Protein AF-A0A3B9BHD6-F1 (afdb_monomer)

Sequence (112 aa):
YYLERKYPSFGNLAPRDISSRSAKEACDEGRGVGPGGRGVYLDFSDSITRLGESAIRERYGNLFQMYERITGENAYQRPMRIYPAIHYTMGGLWVDYNLMSSIPGCFVLGEA

Nearest PDB structures (foldseek):
  8gs8-assembly1_A  TM=8.564E-01  e=9.554E-05  Homo sapiens
  6b58-assembly2_C  TM=9.045E-01  e=4.507E-04  Escherichia coli

Foldseek 3Di:
DQQCVVPVPQRVNPDPVVVQVSLQVCQVVVNADDDPSAWDFDACQVVCVVPNPVVCCVVCVVVQVVQCVVPVDRCNVDTGIDHDDDDAQPDDADADPVQDGPDPPDGDDDRD

Secondary structure (DSSP, 8-state):
--HHHH-TTTGGGS-HHHHHHHHHHHIIIII--SGGG--EEE--HHHHHHH-HHHHHHHHHHHHHHHHHHHS--TTTSPEEE------------B-TTSBBSSTT-B--S--

Mean predicted aligned error: 4.96 Å

Structure (mmCIF, N/CA/C/O backbone):
data_AF-A0A3B9BHD6-F1
#
_entry.id   AF-A0A3B9BHD6-F1
#
loop_
_atom_site.group_PDB
_atom_site.id
_atom_site.type_symbol
_atom_site.label_atom_id
_atom_site.label_alt_id
_atom_site.label_comp_id
_atom_site.label_asym_id
_atom_site.label_entity_id
_atom_site.label_seq_id
_atom_site.pdbx_PDB_ins_code
_atom_site.Cartn_x
_atom_site.Cartn_y
_atom_site.Cartn_z
_atom_site.occupancy
_atom_site.B_iso_or_equiv
_atom_site.auth_seq_id
_atom_site.auth_comp_id
_atom_site.auth_asym_id
_atom_site.auth_atom_id
_atom_site.pdbx_PDB_model_num
ATOM 1 N N . TYR A 1 1 ? -9.370 -8.553 12.258 1.00 81.88 1 TYR A N 1
ATOM 2 C CA . TYR A 1 1 ? -7.984 -9.057 12.172 1.00 81.88 1 TYR A CA 1
ATOM 3 C C . TYR A 1 1 ? -7.925 -10.355 11.361 1.00 81.88 1 TYR A C 1
ATOM 5 O O . TYR A 1 1 ? -8.244 -11.435 11.857 1.00 81.88 1 TYR A O 1
ATOM 13 N N . TYR A 1 2 ? -7.691 -10.258 10.046 1.00 82.81 2 TYR A N 1
ATOM 14 C CA . TYR A 1 2 ? -7.599 -11.425 9.144 1.00 82.81 2 TYR A CA 1
ATOM 15 C C . TYR A 1 2 ? -6.153 -11.738 8.739 1.00 82.81 2 TYR A C 1
ATOM 17 O O . TYR A 1 2 ? -5.845 -12.902 8.490 1.00 82.81 2 TYR A O 1
ATOM 25 N N . LEU A 1 3 ? -5.269 -10.737 8.732 1.00 86.88 3 LEU A N 1
ATOM 26 C CA . LEU A 1 3 ? -3.850 -10.921 8.436 1.00 86.88 3 LEU A CA 1
ATOM 27 C C . LEU A 1 3 ? -3.133 -11.619 9.587 1.00 86.88 3 LEU A C 1
ATOM 29 O O . LEU A 1 3 ? -2.354 -12.526 9.349 1.00 86.88 3 LEU A O 1
ATOM 33 N N . GLU A 1 4 ? -3.492 -11.308 10.826 1.00 85.25 4 GLU A N 1
ATOM 34 C CA . GLU A 1 4 ? -2.969 -11.929 12.046 1.00 85.25 4 GLU A CA 1
ATOM 35 C C . GLU A 1 4 ? -3.290 -13.428 12.126 1.00 85.25 4 GLU A C 1
ATOM 37 O O . GLU A 1 4 ? -2.562 -14.188 12.753 1.00 85.25 4 GLU A O 1
ATOM 42 N N . ARG A 1 5 ? -4.359 -13.875 11.454 1.00 83.50 5 ARG A N 1
ATOM 43 C CA . ARG A 1 5 ? -4.707 -15.300 11.355 1.00 83.50 5 ARG A CA 1
ATOM 44 C C . ARG A 1 5 ? -3.891 -16.032 10.291 1.00 83.50 5 ARG A C 1
ATOM 46 O O . ARG A 1 5 ? -3.555 -17.192 10.489 1.00 83.50 5 ARG A O 1
ATOM 53 N N . LYS A 1 6 ? -3.589 -15.372 9.168 1.00 80.38 6 LYS A N 1
ATOM 54 C CA . LYS A 1 6 ? -2.805 -15.958 8.065 1.00 80.38 6 LYS A CA 1
ATOM 55 C C . LYS A 1 6 ? -1.293 -15.851 8.294 1.00 80.38 6 LYS A C 1
ATOM 57 O O . LYS A 1 6 ? -0.557 -16.752 7.914 1.00 80.38 6 LYS A O 1
ATOM 62 N N . TYR A 1 7 ? -0.847 -14.772 8.931 1.00 84.00 7 TYR A N 1
ATOM 63 C CA . TYR A 1 7 ? 0.553 -14.433 9.188 1.00 84.00 7 TYR A CA 1
ATOM 64 C C . TYR A 1 7 ? 0.732 -13.974 10.641 1.00 84.00 7 TYR A C 1
ATOM 66 O O . TYR A 1 7 ? 0.928 -12.784 10.888 1.00 84.00 7 TYR A O 1
ATOM 74 N N . PRO A 1 8 ? 0.695 -14.894 11.622 1.00 80.94 8 PRO A N 1
ATOM 75 C CA . PRO A 1 8 ? 0.713 -14.538 13.043 1.00 80.94 8 PRO A CA 1
ATOM 76 C C . PRO A 1 8 ? 1.953 -13.747 13.470 1.00 80.94 8 PRO A C 1
ATOM 78 O O . PRO A 1 8 ? 1.857 -12.852 14.302 1.00 80.94 8 PRO A O 1
ATOM 81 N N . SER A 1 9 ? 3.113 -14.039 12.873 1.00 82.31 9 SER A N 1
ATOM 82 C CA . SER A 1 9 ? 4.380 -13.381 13.215 1.00 82.31 9 SER A CA 1
ATOM 83 C C . SER A 1 9 ? 4.472 -11.926 12.745 1.00 82.31 9 SER A C 1
ATOM 85 O O . SER A 1 9 ? 5.236 -11.161 13.323 1.00 82.31 9 SER A O 1
ATOM 87 N N . PHE A 1 10 ? 3.720 -11.541 11.708 1.00 78.38 10 PHE A N 1
ATOM 88 C CA . PHE A 1 10 ? 3.822 -10.214 11.083 1.00 78.38 10 PHE A CA 1
ATOM 89 C C . PHE A 1 10 ? 2.525 -9.398 11.169 1.00 78.38 10 PHE A C 1
ATOM 91 O O . PHE A 1 10 ? 2.578 -8.170 11.184 1.00 78.38 10 PHE A O 1
ATOM 98 N N . GLY A 1 11 ? 1.358 -10.044 11.243 1.00 86.12 11 GLY A N 1
ATOM 99 C CA . GLY A 1 11 ? 0.057 -9.377 11.285 1.00 86.12 11 GLY A CA 1
ATOM 100 C C . GLY A 1 11 ? -0.110 -8.376 10.140 1.00 86.12 11 GLY A C 1
ATOM 101 O O . GLY A 1 11 ? 0.098 -8.710 8.975 1.00 86.12 11 GLY A O 1
ATOM 102 N N . ASN A 1 12 ? -0.434 -7.126 10.477 1.00 84.25 12 ASN A N 1
ATOM 103 C CA . ASN A 1 12 ? -0.576 -6.032 9.504 1.00 84.25 12 ASN A CA 1
ATOM 104 C C . ASN A 1 12 ? 0.752 -5.547 8.888 1.00 84.25 12 ASN A C 1
ATOM 106 O O . ASN A 1 12 ? 0.728 -4.705 7.996 1.00 84.25 12 ASN A O 1
ATOM 110 N N . LEU A 1 13 ? 1.900 -6.069 9.333 1.00 87.81 13 LEU A N 1
ATOM 111 C CA . LEU A 1 13 ? 3.220 -5.818 8.740 1.00 87.81 13 LEU A CA 1
ATOM 112 C C . LEU A 1 13 ? 3.637 -6.916 7.747 1.00 87.81 13 LEU A C 1
ATOM 114 O O . LEU A 1 13 ? 4.803 -6.995 7.363 1.00 87.81 13 LEU A O 1
ATOM 118 N N . ALA A 1 14 ? 2.707 -7.787 7.343 1.00 90.12 14 ALA A N 1
ATOM 119 C CA . ALA A 1 14 ? 2.957 -8.784 6.309 1.00 90.12 14 ALA A CA 1
ATOM 120 C C . ALA A 1 14 ? 3.296 -8.125 4.952 1.00 90.12 14 ALA A C 1
ATOM 122 O O . ALA A 1 14 ? 2.830 -7.013 4.673 1.00 90.12 14 ALA A O 1
ATOM 123 N N . PRO A 1 15 ? 4.054 -8.816 4.074 1.00 90.62 15 PRO A N 1
ATOM 124 C CA . PRO A 1 15 ? 4.371 -8.329 2.733 1.00 90.62 15 PRO A CA 1
ATOM 125 C C . PRO A 1 15 ? 3.142 -7.809 1.968 1.00 90.62 15 PRO A C 1
ATOM 127 O O . PRO A 1 15 ? 2.028 -8.325 2.097 1.00 90.62 15 PRO A O 1
ATOM 130 N N . ARG A 1 16 ? 3.325 -6.743 1.180 1.00 91.81 16 ARG A N 1
ATOM 131 C CA . ARG A 1 16 ? 2.213 -6.016 0.539 1.00 91.81 16 ARG A CA 1
ATOM 132 C C . ARG A 1 16 ? 1.421 -6.885 -0.441 1.00 91.81 16 ARG A C 1
ATOM 134 O O . ARG A 1 16 ? 0.202 -6.736 -0.528 1.00 91.81 16 ARG A O 1
ATOM 141 N N . ASP A 1 17 ? 2.093 -7.765 -1.171 1.00 91.31 17 ASP A N 1
ATOM 142 C CA . ASP A 1 17 ? 1.494 -8.725 -2.102 1.00 91.31 17 ASP A CA 1
ATOM 143 C C . ASP A 1 17 ? 0.545 -9.685 -1.369 1.00 91.31 17 ASP A C 1
ATOM 145 O O . ASP A 1 17 ? -0.605 -9.870 -1.775 1.00 91.31 17 ASP A O 1
ATOM 149 N N . ILE A 1 18 ? 0.986 -10.203 -0.224 1.00 91.00 18 ILE A N 1
ATOM 150 C CA . ILE A 1 18 ? 0.211 -11.076 0.654 1.00 91.00 18 ILE A CA 1
ATOM 151 C C . ILE A 1 18 ? -0.993 -10.350 1.249 1.00 91.00 18 ILE A C 1
ATOM 153 O O . ILE A 1 18 ? -2.114 -10.871 1.222 1.00 91.00 18 ILE A O 1
ATOM 157 N N . SER A 1 19 ? -0.773 -9.144 1.772 1.00 92.88 19 SER A N 1
ATOM 158 C CA . SER A 1 19 ? -1.830 -8.330 2.370 1.00 92.88 19 SER A CA 1
ATOM 159 C C . SER A 1 19 ? -2.903 -7.976 1.336 1.00 92.88 19 SER A C 1
ATOM 161 O O . SER A 1 19 ? -4.098 -8.124 1.598 1.00 92.88 19 SER A O 1
ATOM 163 N N . SER A 1 20 ? -2.481 -7.610 0.121 1.00 93.38 20 SER A N 1
ATOM 164 C CA . SER A 1 20 ? -3.377 -7.276 -0.992 1.00 93.38 20 SER A CA 1
ATOM 165 C C . SER A 1 20 ? -4.191 -8.486 -1.456 1.00 93.38 20 SER A C 1
ATOM 167 O O . SER A 1 20 ? -5.411 -8.392 -1.596 1.00 93.38 20 SER A O 1
ATOM 169 N N . ARG A 1 21 ? -3.548 -9.648 -1.634 1.00 93.56 21 ARG A N 1
ATOM 170 C CA . ARG A 1 21 ? -4.243 -10.901 -1.964 1.00 93.56 21 ARG A CA 1
ATOM 171 C C . ARG A 1 21 ? -5.250 -11.291 -0.891 1.00 93.56 21 ARG A C 1
ATOM 173 O O . ARG A 1 21 ? -6.395 -11.588 -1.208 1.00 93.56 21 ARG A O 1
ATOM 180 N N . SER A 1 22 ? -4.852 -11.219 0.376 1.00 93.50 22 SER A N 1
ATOM 181 C CA . SER A 1 22 ? -5.719 -11.579 1.498 1.00 93.50 22 SER A CA 1
ATOM 182 C C . SER A 1 22 ? -6.945 -10.668 1.605 1.00 93.50 22 SER A C 1
ATOM 184 O O . SER A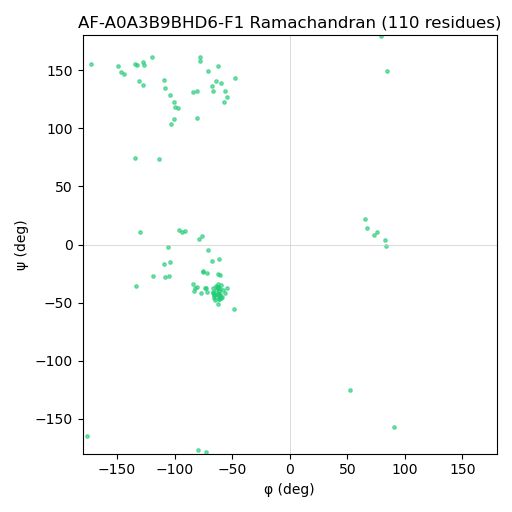 1 22 ? -8.028 -11.152 1.933 1.00 93.50 22 SER A O 1
ATOM 186 N N . ALA A 1 23 ? -6.797 -9.371 1.312 1.00 93.94 23 ALA A N 1
ATOM 187 C CA . ALA A 1 23 ? -7.914 -8.429 1.259 1.00 93.94 23 ALA A CA 1
ATOM 188 C C . ALA A 1 23 ? -8.888 -8.758 0.115 1.00 93.94 23 ALA A C 1
ATOM 190 O O . ALA A 1 23 ? -10.104 -8.737 0.318 1.00 93.94 23 ALA A O 1
ATOM 191 N N . LYS A 1 24 ? -8.362 -9.108 -1.068 1.00 94.31 24 LYS A N 1
ATOM 192 C CA . LYS A 1 24 ? -9.183 -9.552 -2.201 1.00 94.31 24 LYS A CA 1
ATOM 193 C C . LYS A 1 24 ? -9.942 -10.838 -1.865 1.00 94.31 24 LYS A C 1
ATOM 195 O O . LYS A 1 24 ? -11.159 -10.856 -2.002 1.00 94.31 24 LYS A O 1
ATOM 200 N N . GLU A 1 25 ? -9.246 -11.862 -1.374 1.00 94.25 25 GLU A N 1
ATOM 201 C CA . GLU A 1 25 ? -9.833 -13.151 -0.980 1.00 94.25 25 GLU A CA 1
ATOM 202 C C . GLU A 1 25 ? -10.948 -12.959 0.062 1.00 94.25 25 GLU A C 1
ATOM 204 O O . GLU A 1 25 ? -12.021 -13.537 -0.060 1.00 94.25 25 GLU A O 1
ATOM 209 N N . ALA A 1 26 ? -10.756 -12.069 1.044 1.00 93.44 26 ALA A N 1
ATOM 210 C CA . ALA A 1 26 ? -11.803 -11.744 2.012 1.00 93.44 26 ALA A CA 1
ATOM 211 C C . ALA A 1 26 ? -13.066 -11.153 1.363 1.00 93.44 26 ALA A C 1
ATOM 213 O O . ALA A 1 26 ? -14.175 -11.468 1.792 1.00 93.44 26 ALA A O 1
ATOM 214 N N . CYS A 1 27 ? -12.913 -10.312 0.339 1.00 93.75 27 CYS A N 1
ATOM 215 C CA . CYS A 1 27 ? -14.054 -9.774 -0.399 1.00 93.75 27 CYS A CA 1
ATOM 216 C C . CYS A 1 27 ? -14.719 -10.846 -1.274 1.00 93.75 27 CYS A C 1
ATOM 218 O O . CYS A 1 27 ? -15.944 -10.921 -1.299 1.00 93.75 27 CYS A O 1
ATOM 220 N N . ASP A 1 28 ? -13.928 -11.693 -1.941 1.00 93.25 28 ASP A N 1
ATOM 221 C CA . ASP A 1 28 ? -14.427 -12.797 -2.774 1.00 93.25 28 ASP A CA 1
ATOM 222 C C . ASP A 1 28 ? -15.229 -13.823 -1.942 1.00 93.25 28 ASP A C 1
ATOM 224 O O . ASP A 1 28 ? -16.225 -14.365 -2.412 1.00 93.25 28 ASP A O 1
ATOM 228 N N . GLU A 1 29 ? -14.847 -14.037 -0.680 1.00 94.19 29 GLU A N 1
ATOM 229 C CA . GLU A 1 29 ? -15.567 -14.874 0.294 1.00 94.19 29 GLU A CA 1
ATOM 230 C C . GLU A 1 29 ? -16.834 -14.206 0.875 1.00 94.19 29 GLU A C 1
ATOM 232 O O . GLU A 1 29 ? -17.430 -14.716 1.825 1.00 94.19 29 GLU A O 1
ATOM 237 N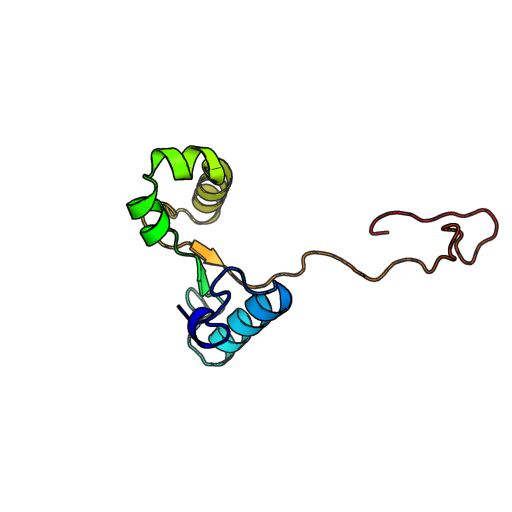 N . GLY A 1 30 ? -17.241 -13.039 0.367 1.00 93.50 30 GLY A N 1
ATOM 238 C CA . GLY A 1 30 ? -18.429 -12.318 0.836 1.00 93.50 30 GLY A CA 1
ATOM 239 C C . GLY A 1 30 ? -18.247 -11.594 2.173 1.00 93.50 30 GLY A C 1
ATOM 240 O O . GLY A 1 30 ? -19.218 -11.105 2.744 1.00 93.50 30 GLY A O 1
ATOM 241 N N . ARG A 1 31 ? -17.010 -11.485 2.680 1.00 93.31 31 ARG A N 1
ATOM 242 C CA . ARG A 1 31 ? -16.676 -10.764 3.926 1.00 93.31 31 ARG A CA 1
ATOM 243 C C . ARG A 1 31 ? -16.265 -9.308 3.679 1.00 93.31 31 ARG A C 1
ATOM 245 O O . ARG A 1 31 ? -15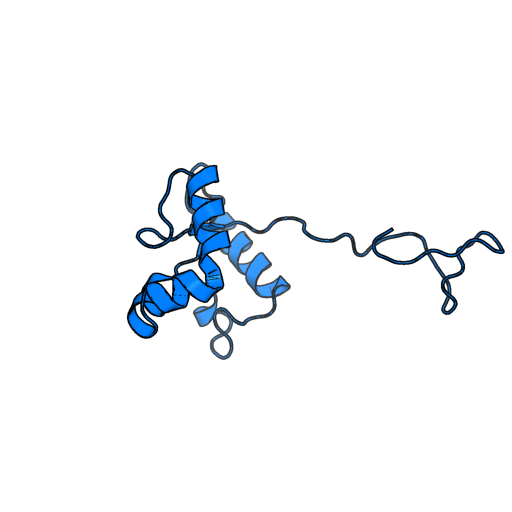.720 -8.666 4.577 1.00 93.31 31 ARG A O 1
ATOM 252 N N . GLY A 1 32 ? -16.462 -8.809 2.461 1.00 92.62 32 GLY A N 1
ATOM 253 C CA . GLY A 1 32 ? -16.132 -7.439 2.095 1.00 92.62 32 GLY A CA 1
ATOM 254 C C . GLY A 1 32 ? -17.162 -6.426 2.597 1.00 92.62 32 GLY A C 1
ATOM 255 O O . GLY A 1 32 ? -18.309 -6.758 2.891 1.00 92.62 32 GLY A O 1
ATOM 256 N N . VAL A 1 33 ? -16.737 -5.170 2.709 1.00 92.31 33 VAL A N 1
ATOM 257 C CA . VAL A 1 33 ? -17.506 -4.086 3.333 1.00 92.31 33 VAL A CA 1
ATOM 258 C C . VAL A 1 33 ? -17.781 -2.948 2.354 1.00 92.31 33 VAL A C 1
ATOM 260 O O . VAL A 1 33 ? -17.101 -2.793 1.341 1.00 92.31 33 VAL A O 1
ATOM 263 N N . GLY A 1 34 ? -18.766 -2.113 2.689 1.00 86.69 34 GLY A N 1
ATOM 264 C CA . GLY A 1 34 ? -19.174 -0.972 1.872 1.00 86.69 34 GLY A CA 1
ATOM 265 C C . GLY A 1 34 ? -20.063 -1.342 0.675 1.00 86.69 34 GLY A C 1
ATOM 266 O O . GLY A 1 34 ? -20.398 -2.513 0.475 1.00 86.69 34 GLY A O 1
ATOM 267 N N . PRO A 1 35 ? -20.481 -0.338 -0.118 1.00 82.56 35 PRO A N 1
ATOM 268 C CA . PRO A 1 35 ? -21.320 -0.554 -1.293 1.00 82.56 35 PRO A CA 1
ATOM 269 C C . PRO A 1 35 ? -20.648 -1.519 -2.279 1.00 82.56 35 PRO A C 1
ATOM 271 O O . PRO A 1 35 ? -19.525 -1.286 -2.719 1.00 82.56 35 PRO A O 1
ATOM 274 N N . GLY A 1 36 ? -21.321 -2.624 -2.603 1.00 84.56 36 GLY A N 1
ATOM 275 C CA . GLY A 1 36 ? -20.803 -3.644 -3.521 1.00 84.56 36 GLY A CA 1
ATOM 276 C C . GLY A 1 36 ? -19.854 -4.679 -2.902 1.00 84.56 36 GLY A C 1
ATOM 277 O O . GLY A 1 36 ? -19.340 -5.512 -3.643 1.00 84.56 36 GLY A O 1
ATOM 278 N N . GLY A 1 37 ? -19.615 -4.654 -1.583 1.00 89.94 37 GLY A N 1
ATOM 279 C CA . GLY A 1 37 ? -18.859 -5.703 -0.879 1.00 89.94 37 GLY A CA 1
ATOM 280 C C . GLY A 1 37 ? -17.384 -5.810 -1.287 1.00 89.94 37 GLY A C 1
ATOM 281 O O . GLY A 1 37 ? -16.769 -6.859 -1.121 1.00 89.94 37 GLY A O 1
ATOM 282 N N . ARG A 1 38 ? -16.809 -4.742 -1.850 1.00 89.56 38 ARG A N 1
ATOM 283 C CA . ARG A 1 38 ? -15.414 -4.683 -2.315 1.00 89.56 38 ARG A CA 1
ATOM 284 C C . ARG A 1 38 ? -14.624 -3.697 -1.471 1.00 89.56 38 ARG A C 1
ATOM 286 O O . ARG A 1 38 ? -14.302 -2.594 -1.900 1.00 89.56 38 ARG A O 1
ATOM 293 N N . GLY A 1 39 ? -14.332 -4.107 -0.249 1.00 92.94 39 GLY A N 1
ATOM 294 C CA . GLY A 1 39 ? -13.565 -3.310 0.691 1.00 92.94 39 GLY A CA 1
ATOM 295 C C . GLY A 1 39 ? -13.237 -4.104 1.941 1.00 92.94 39 GLY A C 1
ATOM 296 O O . GLY A 1 39 ? -13.950 -5.036 2.305 1.00 92.94 39 GLY A O 1
ATOM 297 N N . VAL A 1 40 ? -12.174 -3.708 2.622 1.00 95.00 40 VAL A N 1
ATOM 298 C CA . VAL A 1 40 ? -11.843 -4.150 3.978 1.00 95.00 40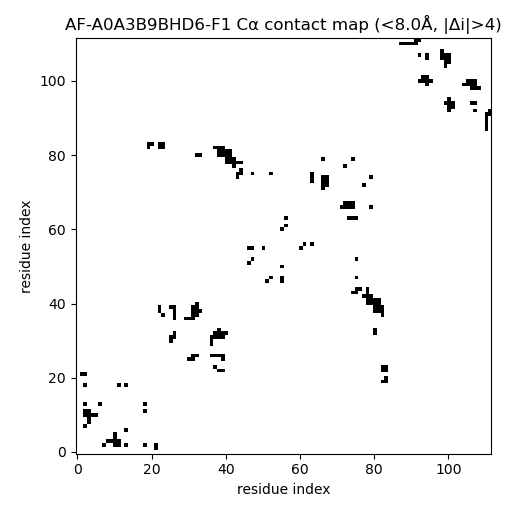 VAL A CA 1
ATOM 299 C C . VAL A 1 40 ? -11.606 -2.925 4.854 1.00 95.00 40 VAL A C 1
ATOM 301 O O . VAL A 1 40 ? -11.306 -1.840 4.351 1.00 95.00 40 VAL A O 1
ATOM 304 N N . TYR A 1 41 ? -11.754 -3.089 6.165 1.00 94.94 41 TYR A N 1
ATOM 305 C CA . TYR A 1 41 ? -11.487 -2.010 7.107 1.00 94.94 41 TYR A CA 1
ATOM 306 C C . TYR A 1 41 ? -9.993 -1.876 7.401 1.00 94.94 41 TYR A C 1
ATOM 308 O O . TYR A 1 41 ? -9.320 -2.861 7.709 1.00 94.94 41 TYR A O 1
ATOM 316 N N . LEU A 1 42 ? -9.508 -0.639 7.337 1.00 94.00 42 LEU A N 1
ATOM 317 C CA . LEU A 1 42 ? -8.250 -0.187 7.910 1.00 94.00 42 LEU A CA 1
ATOM 318 C C . LEU A 1 42 ? -8.583 0.580 9.192 1.00 94.00 42 LEU A C 1
ATOM 320 O O . LEU A 1 42 ? -9.072 1.711 9.139 1.00 94.00 42 LEU A O 1
ATOM 324 N N . ASP A 1 43 ? -8.361 -0.069 10.330 1.00 93.19 43 ASP A N 1
ATOM 325 C CA . ASP A 1 43 ? -8.748 0.446 11.639 1.00 93.19 43 ASP A CA 1
ATOM 326 C C . ASP A 1 43 ? -7.541 0.995 12.410 1.00 93.19 43 ASP A C 1
ATOM 328 O O . ASP A 1 43 ? -6.516 0.328 12.553 1.00 93.19 43 ASP A O 1
ATOM 332 N N . PHE A 1 44 ? -7.680 2.225 12.901 1.00 93.69 44 PHE A N 1
ATOM 333 C CA . PHE A 1 44 ? -6.689 2.913 13.724 1.00 93.69 44 PHE A CA 1
ATOM 334 C C . PHE A 1 44 ? -7.092 2.988 15.201 1.00 93.69 44 PHE A C 1
ATOM 336 O O . PHE A 1 44 ? -6.296 3.497 15.988 1.00 93.69 44 PHE A O 1
ATOM 343 N N . SER A 1 45 ? -8.266 2.481 15.591 1.00 92.62 45 SER A N 1
ATOM 344 C CA . SER A 1 45 ? -8.812 2.549 16.954 1.00 92.62 45 SER A CA 1
ATOM 345 C C . SER A 1 45 ? -7.790 2.136 18.022 1.00 92.62 45 SER A C 1
ATOM 347 O O . SER A 1 45 ? -7.421 2.957 18.860 1.00 92.62 45 SER A O 1
ATOM 349 N N . ASP A 1 46 ? -7.214 0.935 17.913 1.00 91.50 46 ASP A N 1
ATOM 350 C CA . ASP A 1 46 ? -6.183 0.426 18.831 1.00 91.50 46 ASP A CA 1
ATOM 351 C C . ASP A 1 46 ? -4.944 1.336 18.897 1.00 91.50 46 ASP A C 1
ATOM 353 O O . ASP A 1 46 ? -4.353 1.557 19.958 1.00 91.50 46 ASP A O 1
ATOM 357 N N . SER A 1 47 ? -4.532 1.885 17.751 1.00 91.19 47 SER A N 1
ATOM 358 C CA . SER A 1 47 ? -3.358 2.759 17.674 1.00 91.19 47 SER A CA 1
ATOM 359 C C . SER A 1 47 ? -3.633 4.133 18.280 1.00 91.19 47 SER A C 1
ATOM 361 O O . SER A 1 47 ? -2.756 4.677 18.949 1.00 91.19 47 SER A O 1
ATOM 363 N N . ILE A 1 48 ? -4.842 4.666 18.093 1.00 94.12 48 ILE A N 1
ATOM 364 C CA . ILE A 1 48 ? -5.308 5.916 18.699 1.00 94.12 48 ILE A CA 1
ATOM 365 C C . ILE A 1 48 ? -5.411 5.747 20.215 1.00 94.12 48 ILE A C 1
ATOM 367 O O . ILE A 1 48 ? -4.911 6.595 20.946 1.00 94.12 48 ILE A O 1
ATOM 371 N N . THR A 1 49 ? -5.973 4.638 20.703 1.00 94.69 49 THR A N 1
ATOM 372 C CA . THR A 1 49 ? -6.045 4.352 22.143 1.00 94.69 49 THR A CA 1
ATOM 373 C C . THR A 1 49 ? -4.655 4.234 22.767 1.00 94.69 49 THR A C 1
ATOM 375 O O . THR A 1 49 ? -4.431 4.738 23.864 1.00 94.69 49 THR A O 1
ATOM 378 N N . ARG A 1 50 ? -3.700 3.604 22.071 1.00 94.56 50 ARG A N 1
ATOM 379 C CA . ARG A 1 50 ? -2.341 3.391 22.591 1.00 94.56 50 ARG A CA 1
ATOM 380 C C . ARG A 1 50 ? -1.449 4.634 22.535 1.00 94.56 50 ARG A C 1
ATOM 382 O O . ARG A 1 50 ? -0.658 4.841 23.448 1.00 94.56 50 ARG A O 1
ATOM 389 N N . LEU A 1 51 ? -1.497 5.398 21.444 1.00 94.12 51 LEU A N 1
ATOM 390 C CA . LEU A 1 51 ? -0.565 6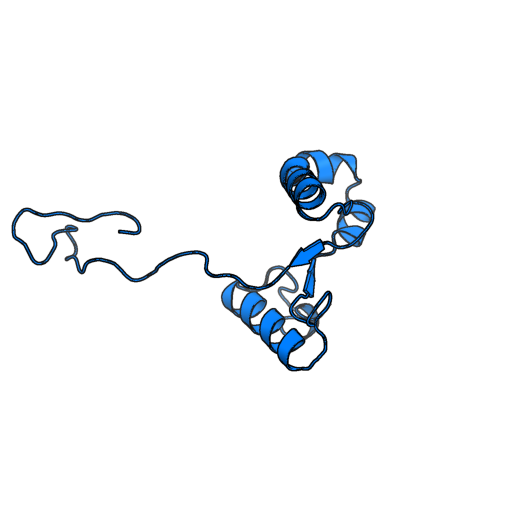.508 21.183 1.00 94.12 51 LEU A CA 1
ATOM 391 C C . LEU A 1 51 ? -1.187 7.891 21.413 1.00 94.12 51 LEU A C 1
ATOM 393 O O . LEU A 1 51 ? -0.459 8.875 21.509 1.00 94.12 51 LEU A O 1
ATOM 397 N N . GLY A 1 52 ? -2.513 7.968 21.505 1.00 94.44 52 GLY A N 1
ATOM 398 C CA . GLY A 1 52 ? -3.263 9.214 21.550 1.00 94.44 52 GLY A CA 1
ATOM 399 C C . GLY A 1 52 ? -3.541 9.785 20.159 1.00 94.44 52 GLY A C 1
ATOM 400 O O . GLY A 1 52 ? -2.761 9.640 19.215 1.00 94.44 52 GLY A O 1
ATOM 401 N N . GLU A 1 53 ? -4.670 10.480 20.035 1.00 93.88 53 GLU A N 1
ATOM 402 C CA . GLU A 1 53 ? -5.101 11.081 18.770 1.00 93.88 53 GLU A CA 1
ATOM 403 C C . GLU A 1 53 ? -4.117 12.140 18.255 1.00 93.88 53 GLU A C 1
ATOM 405 O O . GLU A 1 53 ? -3.867 12.208 17.054 1.00 93.88 53 GLU A O 1
ATOM 410 N N . SER A 1 54 ? -3.513 12.934 19.145 1.00 94.75 54 SER A N 1
ATOM 411 C CA . SER A 1 54 ? -2.535 13.968 18.777 1.00 94.75 54 SER A CA 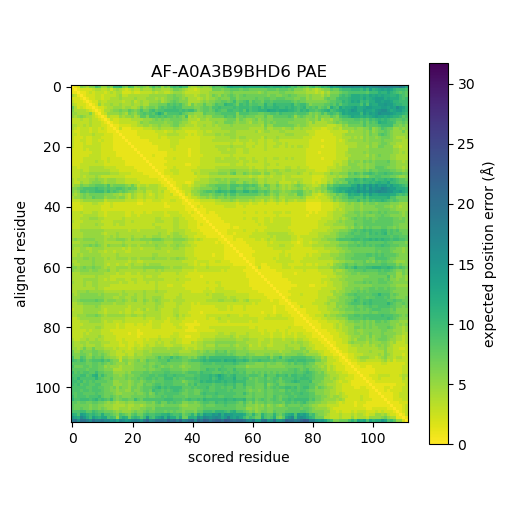1
ATOM 412 C C . SER A 1 54 ? -1.323 13.383 18.047 1.00 94.75 54 SER A C 1
ATOM 414 O O . SER A 1 54 ? -0.948 13.885 16.990 1.00 94.75 54 SER A O 1
ATOM 416 N N . ALA A 1 55 ? -0.766 12.279 18.554 1.00 95.31 55 ALA A N 1
ATOM 417 C CA . ALA A 1 55 ? 0.372 11.599 17.941 1.00 95.31 55 ALA A CA 1
ATOM 418 C C . ALA A 1 55 ? 0.011 10.969 16.585 1.00 95.31 55 ALA A C 1
ATOM 420 O O . ALA A 1 55 ? 0.807 10.995 15.645 1.00 95.31 55 ALA A O 1
ATOM 421 N N . ILE A 1 56 ? -1.200 10.412 16.456 1.00 94.94 56 ILE A N 1
ATOM 422 C CA . ILE A 1 56 ? -1.697 9.886 15.176 1.00 94.94 56 ILE A CA 1
ATOM 423 C C . ILE A 1 56 ? -1.907 11.020 14.171 1.00 94.94 56 ILE A C 1
ATOM 425 O O . ILE A 1 56 ? -1.523 10.885 13.011 1.00 94.94 56 ILE A O 1
ATOM 429 N N . ARG A 1 57 ? -2.459 12.152 14.613 1.00 94.44 57 ARG A N 1
ATOM 430 C CA . ARG A 1 57 ? -2.700 13.336 13.784 1.00 94.44 57 ARG A CA 1
ATOM 431 C C . ARG A 1 57 ? -1.406 13.960 13.273 1.00 94.44 57 ARG A C 1
ATOM 433 O O . ARG A 1 57 ? -1.356 14.357 12.114 1.00 94.44 57 ARG A O 1
ATOM 440 N N . GLU A 1 58 ? -0.358 13.999 14.090 1.00 95.25 58 GLU A N 1
ATOM 441 C CA . GLU A 1 58 ? 0.967 14.463 13.668 1.00 95.25 58 GLU A CA 1
ATOM 442 C C . GLU A 1 58 ? 1.554 13.579 12.553 1.00 95.25 58 GLU A C 1
ATOM 444 O O . GLU A 1 58 ? 2.077 14.086 11.564 1.00 95.25 58 GLU A O 1
ATOM 449 N N . ARG A 1 59 ? 1.415 12.252 12.669 1.00 93.88 59 ARG A N 1
ATOM 450 C CA . ARG A 1 59 ? 2.003 11.291 11.716 1.00 93.88 59 ARG A CA 1
ATOM 451 C C . ARG A 1 59 ? 1.174 11.082 10.449 1.00 93.88 59 ARG A C 1
ATOM 453 O O . ARG A 1 59 ? 1.733 10.886 9.375 1.00 93.88 59 ARG A O 1
ATOM 460 N N . TYR A 1 60 ? -0.152 11.079 10.576 1.00 94.31 60 TYR A N 1
ATOM 461 C CA . TYR A 1 60 ? -1.084 10.629 9.536 1.00 94.31 60 TYR A CA 1
ATOM 462 C C . TYR A 1 60 ? -2.216 11.625 9.258 1.00 94.31 60 TYR A C 1
ATOM 464 O O . TYR A 1 60 ? -3.151 11.300 8.526 1.00 94.31 60 TYR A O 1
ATOM 472 N N . GLY A 1 61 ? -2.152 12.848 9.790 1.00 92.94 61 GLY A N 1
ATOM 473 C CA . GLY A 1 61 ? -3.224 13.838 9.660 1.00 92.94 61 GLY A CA 1
ATOM 474 C C . GLY A 1 61 ? -3.631 14.127 8.215 1.00 92.94 61 GLY A C 1
ATOM 475 O O . GLY A 1 61 ? -4.823 14.233 7.934 1.00 92.94 61 GLY A O 1
ATOM 476 N N . ASN A 1 62 ? -2.665 14.162 7.288 1.00 95.19 62 ASN A N 1
ATOM 477 C CA . ASN A 1 62 ? -2.944 14.348 5.862 1.00 95.19 62 ASN A CA 1
ATOM 478 C C . ASN A 1 62 ? -3.792 13.201 5.281 1.00 95.19 62 ASN A C 1
ATOM 480 O O . ASN A 1 62 ? -4.757 13.448 4.565 1.00 95.19 62 ASN A O 1
ATOM 484 N N . LEU A 1 63 ? -3.492 11.948 5.644 1.00 94.25 63 LEU A N 1
ATOM 485 C CA . LEU A 1 63 ? -4.258 10.780 5.196 1.00 94.25 63 LEU A CA 1
ATOM 486 C C . LEU A 1 63 ? -5.715 10.859 5.670 1.00 94.25 63 LEU A C 1
ATOM 488 O O . LEU A 1 63 ? -6.635 10.658 4.881 1.00 94.25 63 LEU A O 1
ATOM 492 N N . PHE A 1 64 ? -5.920 11.188 6.946 1.00 94.94 64 PHE A N 1
ATOM 493 C CA . PHE A 1 64 ? -7.253 11.272 7.544 1.00 94.94 64 PHE A CA 1
ATOM 494 C C . PHE A 1 64 ? -8.057 12.421 6.926 1.00 94.94 64 PHE A C 1
ATOM 496 O O . PHE A 1 64 ? -9.228 12.243 6.601 1.00 94.94 64 PHE A O 1
ATOM 503 N N . GLN A 1 65 ? -7.416 13.570 6.689 1.00 95.12 65 GLN A N 1
ATOM 504 C CA . GLN A 1 65 ? -8.045 14.709 6.024 1.00 95.12 65 GLN A CA 1
ATOM 505 C C . GLN A 1 65 ? -8.420 14.392 4.570 1.00 95.12 65 GLN A C 1
ATOM 507 O O . GLN A 1 65 ? -9.511 14.746 4.125 1.00 95.12 65 GLN A O 1
ATOM 512 N N . MET A 1 66 ? -7.537 13.733 3.814 1.00 95.69 66 MET A N 1
ATOM 513 C CA . MET A 1 66 ? -7.841 13.299 2.448 1.00 95.69 66 MET A CA 1
ATOM 514 C C . MET A 1 66 ? -9.025 12.329 2.432 1.00 95.69 66 MET A C 1
ATOM 516 O O . MET A 1 66 ? -9.934 12.494 1.619 1.00 95.69 66 MET A O 1
ATOM 520 N N . TYR A 1 67 ? -9.046 11.357 3.349 1.00 95.56 67 TYR A N 1
ATOM 521 C CA . TYR A 1 67 ? -10.146 10.403 3.463 1.00 95.56 67 TYR A CA 1
ATOM 522 C C . TYR A 1 67 ? -11.475 11.099 3.781 1.00 95.56 67 TYR A C 1
ATOM 524 O O . TYR A 1 67 ? -12.466 10.852 3.093 1.00 95.56 67 TYR A O 1
ATOM 532 N N . GLU A 1 68 ? -11.494 12.015 4.752 1.00 95.50 68 GLU A N 1
ATOM 533 C CA . GLU A 1 68 ? -12.684 12.793 5.116 1.00 95.50 68 GLU A CA 1
ATOM 534 C C . GLU A 1 68 ? -13.189 13.642 3.942 1.00 95.50 68 GLU A C 1
ATOM 536 O O . GLU A 1 68 ? -14.384 13.648 3.658 1.00 95.50 68 GLU A O 1
ATOM 541 N N . ARG A 1 69 ? -12.295 14.295 3.189 1.00 95.62 69 ARG A N 1
ATOM 542 C CA . ARG A 1 69 ? -12.683 15.090 2.009 1.00 95.62 69 ARG A CA 1
ATOM 543 C C . ARG A 1 69 ? -13.293 14.253 0.885 1.00 95.62 69 ARG A C 1
ATOM 545 O O . ARG A 1 69 ? -14.170 14.745 0.184 1.00 95.62 69 ARG A O 1
ATOM 552 N N . ILE A 1 70 ? -12.811 13.026 0.686 1.00 93.31 70 ILE A N 1
ATOM 553 C CA . ILE A 1 70 ? -13.270 12.144 -0.399 1.00 93.31 70 ILE A CA 1
ATOM 554 C C . ILE A 1 70 ? -14.553 11.404 -0.008 1.00 93.31 70 ILE A C 1
ATOM 556 O O . ILE A 1 70 ? -15.437 11.217 -0.840 1.00 93.31 70 ILE A O 1
ATOM 560 N N . THR A 1 71 ? -14.649 10.953 1.243 1.00 91.38 71 THR A N 1
ATOM 561 C CA . THR A 1 71 ? -15.704 10.026 1.689 1.00 91.38 71 THR A CA 1
ATOM 562 C C . THR A 1 71 ? -16.748 10.660 2.605 1.00 91.38 71 THR A C 1
ATOM 564 O O . THR A 1 71 ? -17.813 10.076 2.793 1.00 91.38 71 THR A O 1
ATOM 567 N N . GLY A 1 72 ? -16.459 11.828 3.188 1.00 93.50 72 GLY A N 1
ATOM 568 C CA . GLY A 1 72 ? -17.287 12.470 4.212 1.00 93.50 72 GLY A CA 1
ATOM 569 C C . GLY A 1 72 ? -17.219 11.798 5.589 1.00 93.50 72 GLY A C 1
ATOM 570 O O . GLY A 1 72 ? -18.007 12.136 6.469 1.00 93.50 72 GLY A O 1
ATOM 571 N N . GLU A 1 73 ? -16.321 10.830 5.790 1.00 93.12 73 GLU A N 1
ATOM 572 C CA . GLU A 1 73 ? -16.203 10.076 7.038 1.00 93.12 73 GLU A CA 1
ATOM 573 C C . GLU A 1 73 ? -14.945 10.457 7.822 1.00 93.12 73 GLU A C 1
ATOM 575 O O . GLU A 1 73 ? -13.836 10.500 7.289 1.00 93.12 73 GLU A O 1
ATOM 580 N N . ASN A 1 74 ? -15.109 10.660 9.129 1.00 93.75 74 ASN A N 1
ATOM 581 C CA . ASN A 1 74 ? -13.998 10.927 10.031 1.00 93.75 74 ASN A CA 1
ATOM 582 C C . ASN A 1 74 ? -13.277 9.621 10.419 1.00 93.75 74 ASN A C 1
ATOM 584 O O . ASN A 1 74 ? -13.784 8.827 11.218 1.00 93.75 74 ASN A O 1
ATOM 588 N N . ALA A 1 75 ? -12.062 9.443 9.895 1.00 94.12 75 ALA A N 1
ATOM 589 C CA . ALA A 1 75 ? -11.220 8.269 10.124 1.00 94.12 75 ALA A CA 1
ATOM 590 C C . ALA A 1 75 ? -10.699 8.115 11.573 1.00 94.12 75 ALA A C 1
ATOM 592 O O . ALA A 1 75 ? -10.235 7.038 11.941 1.00 94.12 75 ALA A O 1
ATOM 593 N N . TYR A 1 76 ? -10.788 9.157 12.415 1.00 93.31 76 TYR A N 1
ATOM 594 C CA . TYR A 1 76 ? -10.482 9.058 13.853 1.00 93.31 76 TYR A CA 1
ATOM 595 C C . TYR A 1 76 ? -11.598 8.362 14.637 1.00 93.31 76 TYR A C 1
ATOM 597 O O . TYR A 1 76 ? -11.353 7.824 15.712 1.00 93.31 76 TYR A O 1
ATOM 605 N N . GLN A 1 77 ? -12.824 8.383 14.109 1.00 92.38 77 GLN A N 1
ATOM 606 C CA . GLN A 1 77 ? -14.011 7.842 14.775 1.00 92.38 77 GLN A CA 1
ATOM 607 C C . GLN A 1 77 ? -14.518 6.556 14.124 1.00 92.38 77 GLN A C 1
ATOM 609 O O . GLN A 1 77 ? -15.160 5.740 14.783 1.00 92.38 77 GLN A O 1
ATOM 614 N N . ARG A 1 78 ? -14.279 6.381 12.821 1.00 92.75 78 ARG A N 1
ATOM 615 C CA . ARG A 1 78 ? -14.746 5.228 12.050 1.00 92.75 78 ARG A CA 1
ATOM 616 C C . ARG A 1 78 ? -13.593 4.643 11.237 1.00 92.75 78 ARG A C 1
ATOM 618 O O . ARG A 1 78 ? -12.818 5.409 10.671 1.00 92.75 78 ARG A O 1
ATOM 625 N N . PRO A 1 79 ? -13.489 3.310 11.124 1.00 93.81 79 PRO A N 1
ATOM 626 C CA . PRO A 1 79 ? -12.428 2.688 10.346 1.00 93.81 79 PRO A CA 1
ATOM 627 C C . PRO A 1 79 ? -12.553 3.041 8.860 1.00 93.81 79 PRO A C 1
ATOM 629 O O . PRO A 1 79 ? -13.651 3.051 8.294 1.00 93.81 79 PRO A O 1
ATOM 632 N N . MET A 1 80 ? -11.413 3.286 8.218 1.00 94.62 80 MET A N 1
ATOM 633 C CA . MET A 1 80 ? -11.355 3.592 6.791 1.00 94.62 80 MET A CA 1
ATOM 634 C C . MET A 1 80 ? -11.670 2.352 5.960 1.00 94.62 80 MET A C 1
ATOM 636 O O . MET A 1 80 ? -11.350 1.229 6.350 1.00 94.62 80 MET A O 1
ATOM 640 N N . ARG A 1 81 ? -12.256 2.544 4.778 1.00 94.25 81 ARG A N 1
ATOM 641 C CA . ARG A 1 81 ? -12.491 1.464 3.811 1.00 94.25 81 ARG A CA 1
ATOM 642 C C . ARG A 1 81 ? -11.430 1.505 2.722 1.00 94.25 81 ARG A C 1
ATOM 644 O O . ARG A 1 81 ? -11.288 2.517 2.042 1.00 94.25 81 ARG A O 1
ATOM 651 N N . ILE A 1 82 ? -10.708 0.402 2.553 1.00 93.94 82 ILE A N 1
ATOM 652 C CA . ILE A 1 82 ? -9.654 0.264 1.545 1.00 93.94 82 ILE A CA 1
ATOM 653 C C . ILE A 1 82 ? -9.886 -0.971 0.678 1.00 93.94 82 ILE A C 1
ATOM 655 O O . ILE A 1 82 ? -10.498 -1.949 1.108 1.00 93.94 82 ILE A O 1
ATOM 659 N N . TYR A 1 83 ? -9.357 -0.942 -0.540 1.00 94.25 83 TYR A N 1
ATOM 660 C CA . TYR A 1 83 ? -9.328 -2.093 -1.435 1.00 94.25 83 TYR A CA 1
ATOM 661 C C . TYR A 1 83 ? -8.016 -2.088 -2.234 1.00 94.25 83 TYR A C 1
ATOM 663 O O . TYR A 1 83 ? -7.503 -1.003 -2.524 1.00 94.25 83 TYR A O 1
ATOM 671 N N . PRO A 1 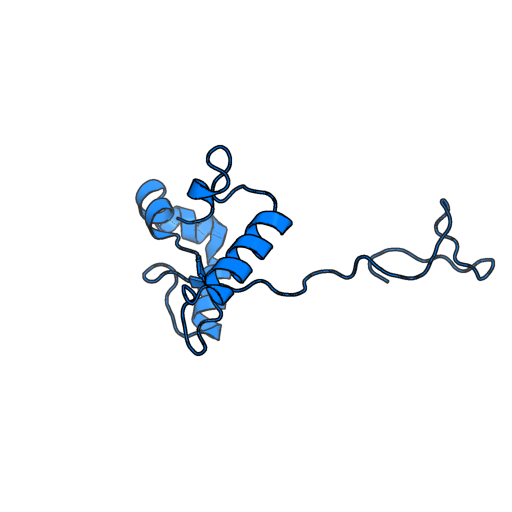84 ? -7.441 -3.257 -2.577 1.00 94.00 84 PRO A N 1
ATOM 672 C CA . PRO A 1 84 ? -6.246 -3.318 -3.410 1.00 94.00 84 PRO A CA 1
ATOM 673 C C . PRO A 1 84 ? -6.451 -2.601 -4.748 1.00 94.00 84 PRO A C 1
ATOM 675 O O . PRO A 1 84 ? -7.439 -2.834 -5.443 1.00 94.00 84 PRO A O 1
ATOM 678 N N . ALA A 1 85 ? -5.493 -1.757 -5.118 1.00 93.06 85 ALA A N 1
ATOM 679 C CA . ALA A 1 85 ? -5.493 -1.016 -6.371 1.00 93.06 85 ALA A CA 1
ATOM 680 C C . ALA A 1 85 ? -4.129 -1.126 -7.059 1.00 93.06 85 ALA A C 1
ATOM 682 O O . ALA A 1 85 ? -3.104 -1.347 -6.404 1.00 93.06 85 ALA A O 1
ATOM 683 N N . ILE A 1 86 ? -4.134 -0.965 -8.384 1.00 93.31 86 ILE A N 1
ATOM 684 C CA . ILE A 1 86 ? -2.914 -0.868 -9.190 1.00 93.31 86 ILE A CA 1
ATOM 685 C C . ILE A 1 86 ? -2.116 0.343 -8.701 1.00 93.31 86 ILE A C 1
ATOM 687 O O . ILE A 1 86 ? -2.693 1.382 -8.383 1.00 93.31 86 ILE A O 1
ATOM 691 N N . HIS A 1 87 ? -0.797 0.187 -8.604 1.00 93.81 87 HIS A N 1
ATOM 692 C CA . HIS A 1 87 ? 0.065 1.212 -8.022 1.00 93.81 87 HIS A CA 1
ATOM 693 C C . HIS A 1 87 ? 1.315 1.521 -8.839 1.00 93.81 87 HIS A C 1
ATOM 695 O O . HIS A 1 87 ? 1.723 2.674 -8.850 1.00 93.81 87 HIS A O 1
ATOM 701 N N . TYR A 1 88 ? 1.914 0.517 -9.480 1.00 90.81 88 TYR A N 1
ATOM 702 C CA . TYR A 1 88 ? 3.156 0.664 -10.235 1.00 90.81 88 TYR A CA 1
ATOM 703 C C . TYR A 1 88 ? 3.152 -0.275 -11.438 1.00 90.81 8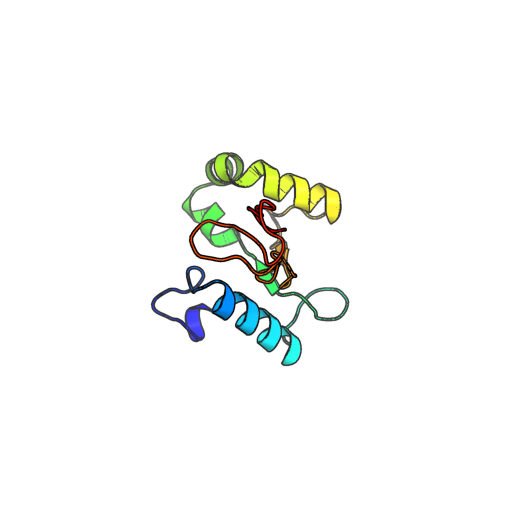8 TYR A C 1
ATOM 705 O O . TYR A 1 88 ? 2.586 -1.375 -11.357 1.00 90.81 88 TYR A O 1
ATOM 713 N N . THR A 1 89 ? 3.801 0.142 -12.522 1.00 90.94 89 THR A N 1
ATOM 714 C CA . THR A 1 89 ? 4.017 -0.693 -13.707 1.00 90.94 89 THR A CA 1
ATOM 715 C C . THR A 1 89 ? 5.436 -1.250 -13.685 1.00 90.94 89 THR A C 1
ATOM 717 O O . THR A 1 89 ? 6.397 -0.530 -13.895 1.00 90.94 89 THR A O 1
ATOM 720 N N . MET A 1 90 ? 5.584 -2.551 -13.415 1.00 90.81 90 MET A N 1
ATOM 721 C CA . MET A 1 90 ? 6.911 -3.193 -13.397 1.00 90.81 90 MET A CA 1
ATOM 722 C C . MET A 1 90 ? 7.487 -3.429 -14.800 1.00 90.81 90 MET A C 1
ATOM 724 O O . MET A 1 90 ? 8.688 -3.632 -14.940 1.00 90.81 90 MET A O 1
ATOM 728 N N . GLY A 1 91 ? 6.627 -3.495 -15.818 1.00 88.94 91 GLY A N 1
ATOM 729 C CA . GLY A 1 91 ? 7.065 -3.533 -17.210 1.00 88.94 91 GLY A CA 1
ATOM 730 C C . GLY A 1 91 ? 7.466 -2.141 -17.695 1.00 88.94 91 GLY A C 1
ATOM 731 O O . GLY A 1 91 ? 7.054 -1.146 -17.116 1.00 88.94 91 GLY A O 1
ATOM 732 N N . GLY A 1 92 ? 8.224 -2.093 -18.781 1.00 91.00 92 GLY A N 1
ATOM 733 C CA . GLY A 1 92 ? 8.703 -0.861 -19.403 1.00 91.00 92 GLY A CA 1
ATOM 734 C C . GLY A 1 92 ? 9.460 -1.199 -20.680 1.00 91.00 92 GLY A C 1
ATOM 735 O O . GLY A 1 92 ? 9.371 -2.329 -21.184 1.00 91.00 92 GLY A O 1
ATOM 736 N N . LEU A 1 93 ? 10.220 -0.245 -21.207 1.00 92.69 93 LEU A N 1
ATOM 737 C CA . LEU A 1 93 ? 11.106 -0.531 -22.334 1.00 92.69 93 LEU A CA 1
ATOM 738 C C . LEU A 1 93 ? 12.239 -1.469 -21.903 1.00 92.69 93 LEU A C 1
ATOM 740 O O . LEU A 1 93 ? 12.852 -1.307 -20.851 1.00 92.69 93 LEU A O 1
ATOM 744 N N . TRP A 1 94 ? 12.535 -2.463 -22.742 1.00 93.56 94 TRP A N 1
ATOM 745 C CA . TRP A 1 94 ? 13.683 -3.330 -22.504 1.00 93.56 94 TRP A CA 1
ATOM 746 C C . TRP A 1 94 ? 14.976 -2.525 -22.637 1.00 93.56 94 TRP A C 1
ATOM 748 O O . TRP A 1 94 ? 15.169 -1.810 -23.627 1.00 93.56 94 TRP A O 1
ATOM 758 N N . VAL A 1 95 ? 15.865 -2.689 -21.662 1.00 95.62 95 VAL A N 1
ATOM 759 C CA . VAL A 1 95 ? 17.196 -2.086 -21.643 1.00 95.62 95 VAL A CA 1
ATOM 760 C C . VAL A 1 95 ? 18.251 -3.109 -21.242 1.0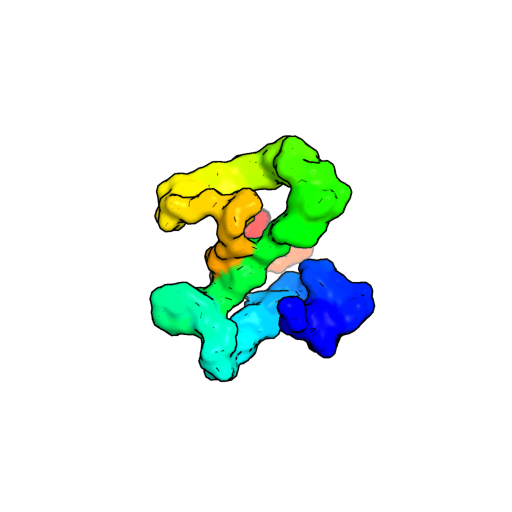0 95.62 95 VAL A C 1
ATOM 762 O O . VAL A 1 95 ? 17.960 -4.092 -20.555 1.00 95.62 95 VAL A O 1
ATOM 765 N N . ASP A 1 96 ? 19.486 -2.859 -21.664 1.00 94.62 96 ASP A N 1
ATOM 766 C CA . ASP A 1 96 ? 20.654 -3.582 -21.177 1.00 94.62 96 ASP A CA 1
ATOM 767 C C . ASP A 1 96 ? 21.127 -3.070 -19.798 1.00 94.62 96 ASP A C 1
ATOM 769 O O . ASP A 1 96 ? 20.525 -2.187 -19.181 1.00 94.62 96 ASP A O 1
ATOM 773 N N . TYR A 1 97 ? 22.236 -3.625 -19.298 1.00 94.38 97 TYR A N 1
ATOM 774 C CA . TYR A 1 97 ? 22.818 -3.226 -18.010 1.00 94.38 97 TYR A CA 1
ATOM 775 C C . TYR A 1 97 ? 23.242 -1.745 -17.961 1.00 94.38 97 TYR A C 1
ATOM 777 O O . TYR A 1 97 ? 23.268 -1.149 -16.887 1.00 94.38 97 TYR A O 1
ATOM 785 N N . ASN A 1 98 ? 23.552 -1.140 -19.112 1.00 95.19 98 ASN A N 1
ATOM 786 C CA . ASN A 1 98 ? 23.937 0.266 -19.229 1.00 95.19 98 ASN A CA 1
ATOM 787 C C . ASN A 1 98 ? 22.733 1.182 -19.485 1.00 95.19 98 ASN A C 1
ATOM 789 O O . ASN A 1 98 ? 22.927 2.355 -19.805 1.00 95.19 98 ASN A O 1
ATOM 793 N N . LEU A 1 99 ? 21.508 0.667 -19.335 1.00 95.12 99 LEU A N 1
ATOM 794 C CA . LEU A 1 99 ? 20.251 1.378 -19.563 1.00 95.12 99 LEU A CA 1
ATOM 795 C C . LEU A 1 99 ? 19.996 1.742 -21.035 1.00 95.12 99 LEU A C 1
ATOM 797 O O . LEU A 1 99 ? 19.122 2.565 -21.315 1.00 95.12 99 LEU A O 1
ATOM 801 N N . MET A 1 100 ? 20.733 1.155 -21.985 1.00 96.19 100 MET A N 1
ATOM 802 C CA . MET A 1 100 ? 20.516 1.395 -23.410 1.00 96.19 100 MET A CA 1
ATOM 803 C C . MET A 1 100 ? 19.400 0.486 -23.924 1.00 96.19 100 MET A C 1
ATOM 805 O O . MET A 1 100 ? 19.392 -0.722 -23.689 1.00 96.19 100 MET A O 1
ATOM 809 N N . SER A 1 101 ? 18.450 1.077 -24.639 1.00 95.56 101 SER A N 1
ATOM 810 C CA . SER A 1 101 ? 17.373 0.350 -25.305 1.00 95.56 101 SER A CA 1
ATOM 811 C C . SER A 1 101 ? 17.876 -0.419 -26.535 1.00 95.56 101 SER A C 1
ATOM 813 O O . SER A 1 101 ? 19.047 -0.367 -26.911 1.00 95.56 101 SER A O 1
ATOM 815 N N . SER A 1 102 ? 16.956 -1.088 -27.233 1.00 95.00 102 SER A N 1
ATOM 816 C CA . SER A 1 102 ? 17.236 -1.703 -28.542 1.00 95.00 102 SER A CA 1
ATOM 817 C C . SER A 1 102 ? 17.654 -0.712 -29.645 1.00 95.00 102 SER A C 1
ATOM 819 O O . SER A 1 102 ? 18.139 -1.142 -30.691 1.00 95.00 102 SER A O 1
ATOM 821 N N . ILE A 1 103 ? 17.486 0.599 -29.429 1.00 95.88 103 ILE A N 1
ATOM 822 C CA . ILE A 1 103 ? 17.919 1.652 -30.352 1.00 95.88 103 ILE A CA 1
ATOM 823 C C . ILE A 1 103 ? 19.279 2.192 -29.878 1.00 95.88 103 ILE A C 1
ATOM 825 O O . ILE A 1 103 ? 19.347 2.781 -28.793 1.00 95.88 103 ILE A O 1
ATOM 829 N N . PRO A 1 104 ? 20.358 2.051 -30.675 1.00 95.38 104 PRO A N 1
ATOM 830 C CA . PRO A 1 104 ? 21.679 2.545 -30.302 1.00 95.38 104 PRO A CA 1
ATOM 831 C C . PRO A 1 104 ? 21.667 4.035 -29.942 1.00 95.38 104 PRO A C 1
ATOM 833 O O . PRO A 1 104 ? 21.201 4.870 -30.717 1.00 95.38 104 PRO A O 1
ATOM 836 N N . GLY A 1 105 ? 22.190 4.364 -28.759 1.00 95.38 105 GLY A N 1
ATOM 837 C CA . GLY A 1 105 ? 22.247 5.734 -28.240 1.00 95.38 105 GLY A CA 1
ATOM 838 C C . GLY A 1 105 ? 20.972 6.228 -27.544 1.00 95.38 105 GLY A C 1
ATOM 839 O O . GLY A 1 105 ? 20.969 7.347 -27.036 1.00 95.38 105 GLY A O 1
ATOM 840 N N . CYS A 1 106 ? 19.906 5.422 -27.478 1.00 95.69 106 CYS A N 1
ATOM 841 C CA . CYS A 1 106 ? 18.688 5.750 -26.736 1.00 95.69 106 CYS A CA 1
ATOM 842 C C . CYS A 1 106 ? 18.675 5.037 -25.377 1.00 95.69 106 CYS A C 1
ATOM 844 O O . CYS A 1 106 ? 18.655 3.806 -25.328 1.00 95.69 106 CYS A O 1
ATOM 846 N N . PHE A 1 107 ? 18.657 5.813 -24.290 1.00 95.88 107 PHE A N 1
ATOM 847 C CA . PHE A 1 107 ? 18.679 5.321 -22.910 1.00 95.88 107 PHE A CA 1
ATOM 848 C C . PHE A 1 107 ? 17.331 5.543 -22.224 1.00 95.88 107 PHE A C 1
ATOM 850 O O . PHE A 1 107 ? 16.704 6.586 -22.422 1.00 95.88 107 PHE A O 1
ATOM 857 N N . VAL A 1 108 ? 16.905 4.581 -21.406 1.00 95.12 108 VAL A N 1
ATOM 858 C CA . VAL A 1 108 ? 15.623 4.627 -20.684 1.00 95.12 108 VAL A CA 1
ATOM 859 C C . VAL A 1 108 ? 15.859 4.385 -19.198 1.00 95.12 108 VAL A C 1
ATOM 861 O O . VAL A 1 108 ? 16.654 3.531 -18.814 1.00 95.12 108 VAL A O 1
ATOM 864 N N . LEU A 1 109 ? 15.181 5.164 -18.356 1.00 92.81 109 LEU A N 1
ATOM 865 C CA . LEU A 1 109 ? 15.281 5.092 -16.902 1.00 92.81 109 LEU A CA 1
ATOM 866 C C . LEU A 1 109 ? 13.955 5.487 -16.240 1.00 92.81 109 LEU A C 1
ATOM 868 O O . LEU A 1 109 ? 13.202 6.301 -16.772 1.00 92.81 109 LEU A O 1
ATOM 872 N N . GLY A 1 110 ? 13.713 4.965 -15.038 1.00 90.31 110 GLY A N 1
ATOM 873 C CA . GLY A 1 110 ? 12.483 5.208 -14.280 1.00 90.31 110 GLY A CA 1
ATOM 874 C C . GLY A 1 110 ? 11.389 4.178 -14.574 1.00 90.31 110 GLY A C 1
ATOM 875 O O . GLY A 1 110 ? 11.687 3.061 -14.973 1.00 90.31 110 GLY A O 1
ATOM 876 N N . GLU A 1 111 ? 10.128 4.548 -14.335 1.00 88.38 111 GLU A N 1
ATOM 877 C CA . GLU A 1 111 ? 8.936 3.699 -14.565 1.00 88.38 111 GLU A CA 1
ATOM 878 C C . GLU A 1 111 ? 8.504 3.635 -16.050 1.00 88.38 111 GLU A C 1
ATOM 880 O O . GLU A 1 111 ? 7.463 3.069 -16.368 1.00 88.38 111 GLU A O 1
ATOM 885 N N . ALA A 1 112 ? 9.269 4.247 -16.961 1.00 68.38 112 ALA A N 1
ATOM 886 C CA . ALA A 1 112 ? 8.937 4.344 -18.386 1.00 68.38 112 ALA A CA 1
ATOM 887 C C . ALA A 1 112 ? 9.320 3.092 -19.198 1.00 68.38 112 ALA A C 1
ATOM 889 O O . ALA A 1 112 ? 10.400 2.509 -18.954 1.00 68.38 112 ALA A O 1
#

pLDDT: mean 91.91, std 4.5, range [68.38, 96.19]

Radius of gyration: 19.49 Å; Cα contacts (8 Å, |Δi|>4): 122; chains: 1; bounding box: 45×31×53 Å

Solvent-accessible surface area (backbone atoms only — not comparable to full-atom values): 6860 Å² total; per-residue (Å²): 130,67,46,43,73,79,37,66,94,45,24,92,70,44,59,67,70,59,51,40,49,52,53,49,52,40,22,76,72,70,68,22,40,71,91,87,31,68,20,43,76,52,70,48,62,71,55,32,74,73,63,33,60,68,58,48,42,74,76,41,37,67,61,41,51,52,44,24,72,75,70,76,44,59,46,91,83,40,62,39,80,45,66,82,70,93,85,79,64,92,67,62,70,69,54,53,96,84,27,37,33,94,50,90,94,42,70,63,75,79,75,77